Protein AF-A0A6H5J7E9-F1 (afdb_monomer)

Secondary structure (DSSP, 8-state):
-PPPP-------SS-B----SS---SSSPPBPS----HHHH-B--HHHHTT--PBPHHHHTT--S-GGG-SSBBSPPPHHHHTT--TTB-TTSPBPBSS--TT--SS-BTTS---EEEEE----S-HHHHHHHHHHHHGGGSEEEEEEEETTEEEEEEEES----

Nearest PDB structures (foldseek):
  3tp2-assembly1_A  TM=8.606E-01  e=5.304E-11  Saccharomyces cerevisiae
  5lj5-assembly1_M  TM=7.901E-01  e=2.515E-10  Saccharomyces cerevisiae
  5lj3-assembly1_M  TM=7.901E-01  e=2.683E-10  Saccharomyces cerevisiae
  3u1l-assembly1_A  TM=8.110E-01  e=1.649E-09  Saccharomyces cerevisiae S288C
  3tp2-assembly2_B  TM=8.133E-01  e=7.326E-09  Saccharomyces cerevisiae

pLDDT: mean 71.76, std 16.08, range [32.59, 92.19]

Solvent-accessible surface area (backbone atoms only — not comparable to full-atom values): 9963 Å² total; per-residue (Å²): 132,82,81,76,75,80,75,82,60,58,68,40,85,78,51,59,59,86,71,91,72,86,90,72,76,96,70,85,76,61,64,20,78,36,52,50,48,61,90,75,69,37,50,77,18,50,5,52,77,69,66,52,83,30,37,33,67,41,41,72,39,42,63,51,88,53,60,49,76,24,67,34,34,36,65,70,50,46,71,71,53,62,72,70,57,54,66,58,40,29,50,63,67,41,72,30,39,87,61,78,55,93,83,64,66,65,49,41,31,44,88,51,94,64,54,66,40,80,46,65,76,63,78,74,86,44,72,68,62,40,53,48,55,49,45,70,68,45,47,80,56,28,47,71,76,45,77,48,81,53,97,76,30,37,40,34,33,47,77,34,36,67,63,70,63

Foldseek 3Di:
DPDDPQDDADQQQFDQPPDDDDDDDPPDGDTQRHAADQVPQFDAACLVVVVHLAAAPCNRSSRDPCRRPDNHHNHWFFPVSVVVDQLQAFSHRHGADCDADPVNDDRYHSVDQDQKDKGADQPPPDPVVSVVSVCVRCVSNAAWPDWDDDPRIIMTGGPTGTSHD

Radius of gyration: 16.15 Å; Cα contacts (8 Å, |Δi|>4): 263; chains: 1; bounding box: 34×31×46 Å

Mean predicted aligned error: 10.17 Å

Structure (mmCIF, N/CA/C/O backbone):
data_AF-A0A6H5J7E9-F1
#
_entry.id   AF-A0A6H5J7E9-F1
#
loop_
_atom_site.group_PDB
_atom_site.id
_atom_site.type_symbol
_atom_site.label_atom_id
_atom_site.label_alt_id
_atom_site.label_comp_id
_atom_site.label_asym_id
_atom_site.label_entity_id
_atom_site.label_seq_id
_atom_site.pdbx_PDB_ins_code
_atom_site.Cartn_x
_atom_site.Cartn_y
_atom_site.Cartn_z
_atom_site.occupancy
_atom_site.B_iso_or_equiv
_atom_site.auth_seq_id
_atom_site.auth_comp_id
_atom_site.auth_asym_id
_atom_site.auth_atom_id
_atom_site.pdbx_PDB_model_num
ATOM 1 N N . MET A 1 1 ? -5.907 -10.130 -25.885 1.00 36.72 1 MET A N 1
ATOM 2 C CA . MET A 1 1 ? -6.642 -10.401 -24.632 1.00 36.72 1 MET A CA 1
ATOM 3 C C . MET A 1 1 ? -7.527 -9.194 -24.346 1.00 36.72 1 MET A C 1
ATOM 5 O O . MET A 1 1 ? -6.963 -8.128 -24.116 1.00 36.72 1 MET A O 1
ATOM 9 N N . PRO A 1 2 ? -8.863 -9.283 -24.470 1.00 32.59 2 PRO A N 1
ATOM 10 C CA . PRO A 1 2 ? -9.734 -8.163 -24.117 1.00 32.59 2 PRO A CA 1
ATOM 11 C C . PRO A 1 2 ? -9.585 -7.850 -22.622 1.00 32.59 2 PRO A C 1
ATOM 13 O O . PRO A 1 2 ? -9.430 -8.764 -21.809 1.00 32.59 2 PRO A O 1
ATOM 16 N N . ALA A 1 3 ? -9.587 -6.562 -22.274 1.00 34.38 3 ALA A N 1
ATOM 17 C CA . ALA A 1 3 ? -9.580 -6.107 -20.889 1.00 34.38 3 ALA A CA 1
ATOM 18 C C . ALA A 1 3 ? -10.745 -6.772 -20.144 1.00 34.38 3 ALA A C 1
ATOM 20 O O . ALA A 1 3 ? -11.896 -6.669 -20.574 1.00 34.38 3 ALA A O 1
ATOM 21 N N . ARG A 1 4 ? -10.443 -7.495 -19.059 1.00 42.00 4 ARG A N 1
ATOM 22 C CA . ARG A 1 4 ? -11.483 -8.057 -18.197 1.00 42.00 4 ARG A CA 1
ATOM 23 C C . ARG A 1 4 ? -12.358 -6.906 -17.677 1.00 42.00 4 ARG A C 1
ATOM 25 O O . ARG A 1 4 ? -11.809 -5.867 -17.304 1.00 42.00 4 ARG A O 1
ATOM 32 N N . PRO A 1 5 ? -13.694 -7.060 -17.680 1.00 36.47 5 PRO A N 1
ATOM 33 C CA . PRO A 1 5 ? -14.592 -6.042 -17.153 1.00 36.47 5 PRO A CA 1
ATOM 34 C C . PRO A 1 5 ? -14.242 -5.763 -15.691 1.00 36.47 5 PRO A C 1
ATOM 36 O O . PRO A 1 5 ? -13.892 -6.684 -14.953 1.00 36.47 5 PRO A O 1
ATOM 39 N N . MET A 1 6 ? -14.304 -4.483 -15.310 1.00 38.16 6 MET A N 1
ATOM 40 C CA . MET A 1 6 ? -13.980 -3.989 -13.971 1.00 38.16 6 MET A CA 1
ATOM 41 C C . MET A 1 6 ? -14.667 -4.867 -12.920 1.00 38.16 6 MET A C 1
ATOM 43 O O . MET A 1 6 ? -15.897 -4.889 -12.848 1.00 38.16 6 MET A O 1
ATOM 47 N N . VAL A 1 7 ? -13.880 -5.617 -12.143 1.00 42.62 7 VAL A N 1
ATOM 48 C CA . VAL A 1 7 ? -14.403 -6.413 -11.030 1.00 42.62 7 VAL A CA 1
ATOM 49 C C . VAL A 1 7 ? -15.147 -5.468 -10.096 1.00 42.62 7 VAL A C 1
ATOM 51 O O . VAL A 1 7 ? -14.683 -4.370 -9.777 1.00 42.62 7 VAL A O 1
ATOM 54 N N . GLN A 1 8 ? -16.374 -5.867 -9.771 1.00 39.31 8 GLN A N 1
ATOM 55 C CA . GLN A 1 8 ? -17.351 -5.049 -9.076 1.00 39.31 8 GLN A CA 1
ATOM 56 C C . GLN A 1 8 ? -16.773 -4.522 -7.763 1.00 39.31 8 GLN A C 1
ATOM 58 O O . GLN A 1 8 ? -16.338 -5.257 -6.880 1.00 39.31 8 GLN A O 1
ATOM 63 N N . GLN A 1 9 ? -16.774 -3.199 -7.695 1.00 46.03 9 GLN A N 1
ATOM 64 C CA . GLN A 1 9 ? -16.214 -2.366 -6.651 1.00 46.03 9 GLN A CA 1
ATOM 65 C C . GLN A 1 9 ? -16.906 -2.659 -5.319 1.00 46.03 9 GLN A C 1
ATOM 67 O O . GLN A 1 9 ? -18.080 -2.332 -5.142 1.00 46.03 9 GLN A O 1
ATOM 72 N N . THR A 1 10 ? -16.186 -3.229 -4.352 1.00 39.66 10 THR A N 1
ATOM 73 C CA . THR A 1 10 ? -16.663 -3.218 -2.967 1.00 39.66 10 THR A CA 1
ATOM 74 C C . THR A 1 10 ? -16.208 -1.910 -2.307 1.00 39.66 10 THR A C 1
ATOM 76 O O . THR A 1 10 ? -15.007 -1.625 -2.250 1.00 39.66 10 THR A O 1
ATOM 79 N N . PRO A 1 11 ? -17.130 -1.052 -1.828 1.00 41.38 11 PRO A N 1
ATOM 80 C CA . PRO A 1 11 ? -16.751 0.184 -1.159 1.00 41.38 11 PRO A CA 1
ATOM 81 C C . PRO A 1 11 ? -16.105 -0.156 0.184 1.00 41.38 11 PRO A C 1
ATOM 83 O O . PRO A 1 11 ? -16.775 -0.523 1.152 1.00 41.38 11 PRO A O 1
ATOM 86 N N . SER A 1 12 ? -14.785 -0.018 0.267 1.00 44.50 12 SER A N 1
ATOM 87 C CA . SER A 1 12 ? -14.061 -0.247 1.510 1.00 44.50 12 SER A CA 1
ATOM 88 C C . SER A 1 12 ? -14.386 0.849 2.522 1.00 44.50 12 SER A C 1
ATOM 90 O O . SER A 1 12 ? -14.123 2.029 2.292 1.00 44.50 12 SER A O 1
ATOM 92 N N . THR A 1 13 ? -14.934 0.458 3.668 1.00 46.25 13 THR A N 1
ATOM 93 C CA . THR A 1 13 ? -15.267 1.359 4.782 1.00 46.25 13 THR A CA 1
ATOM 94 C C . THR A 1 13 ? -14.046 1.914 5.508 1.00 46.25 13 THR A C 1
ATOM 96 O O . THR A 1 13 ? -14.185 2.921 6.193 1.00 46.25 13 THR A O 1
ATOM 99 N N . LEU A 1 14 ? -12.873 1.286 5.364 1.00 46.34 14 LEU A N 1
ATOM 100 C CA . LEU A 1 14 ? -11.651 1.669 6.082 1.00 46.34 14 LEU A CA 1
ATOM 101 C C . LEU A 1 14 ? -10.593 2.368 5.222 1.00 46.34 14 LEU A C 1
ATOM 103 O O . LEU A 1 14 ? -9.717 3.029 5.772 1.00 46.34 14 LEU A O 1
ATOM 107 N N . ILE A 1 15 ? -10.667 2.263 3.892 1.00 53.88 15 ILE A N 1
ATOM 108 C CA . ILE A 1 15 ? -9.721 2.946 3.004 1.00 53.88 15 ILE A CA 1
ATOM 109 C C . ILE A 1 15 ? -10.378 4.236 2.521 1.00 53.88 15 ILE A C 1
ATOM 111 O O . ILE A 1 15 ? -11.092 4.288 1.517 1.00 53.88 15 ILE A O 1
ATOM 115 N N . CYS A 1 16 ? -10.151 5.305 3.279 1.00 40.84 16 CYS A N 1
ATOM 116 C CA . CYS A 1 16 ? -10.447 6.654 2.821 1.00 40.84 16 CYS A CA 1
ATOM 117 C C . CYS A 1 16 ? -9.484 6.996 1.682 1.00 40.84 16 CYS A C 1
ATOM 119 O O . CYS A 1 16 ? -8.277 6.831 1.818 1.00 40.84 16 CYS A O 1
ATOM 121 N N . ARG A 1 17 ? -10.030 7.484 0.565 1.00 47.12 17 ARG A N 1
ATOM 122 C CA . ARG A 1 17 ? -9.333 7.924 -0.655 1.00 47.12 17 ARG A CA 1
ATOM 123 C C . ARG A 1 17 ? -7.887 8.404 -0.388 1.00 47.12 17 ARG A C 1
ATOM 125 O O . ARG A 1 17 ? -7.699 9.550 0.016 1.00 47.12 17 ARG A O 1
ATOM 132 N N . PHE A 1 18 ? -6.881 7.563 -0.670 1.00 43.16 18 PHE A N 1
ATOM 133 C CA . PHE A 1 18 ? -5.463 7.961 -0.712 1.00 43.16 18 PHE A CA 1
ATOM 134 C C . PHE A 1 18 ? -5.320 9.037 -1.793 1.00 43.16 18 PHE A C 1
ATOM 136 O O . PHE A 1 18 ? -5.378 8.728 -2.980 1.00 43.16 18 PHE A O 1
ATOM 143 N N . ARG A 1 19 ? -5.309 10.330 -1.458 1.00 40.91 19 ARG A N 1
ATOM 144 C CA . ARG A 1 19 ? -5.270 11.389 -2.480 1.00 40.91 19 ARG A CA 1
ATOM 145 C C . ARG A 1 19 ? -3.813 11.735 -2.769 1.00 40.91 19 ARG A C 1
ATOM 147 O O . ARG A 1 19 ? -3.075 12.066 -1.859 1.00 40.91 19 ARG A O 1
ATOM 154 N N . TYR A 1 20 ? -3.447 11.688 -4.046 1.00 38.78 20 TYR A N 1
ATOM 155 C CA . TYR A 1 20 ? -2.241 12.312 -4.574 1.00 38.78 20 TYR A CA 1
ATOM 156 C C . TYR A 1 20 ? -2.643 13.755 -4.904 1.00 38.78 20 TYR A C 1
ATOM 158 O O . TYR A 1 20 ? -3.493 13.959 -5.774 1.00 38.78 20 TYR A O 1
ATOM 166 N N . GLY A 1 21 ? -2.178 14.736 -4.131 1.00 37.59 21 GLY A N 1
ATOM 167 C CA . GLY A 1 21 ? -2.519 16.150 -4.328 1.00 37.59 21 GLY A CA 1
ATOM 168 C C . GLY A 1 21 ? -2.693 16.941 -3.025 1.00 37.59 21 GLY A C 1
ATOM 169 O O . GLY A 1 21 ? -2.760 16.348 -1.949 1.00 37.59 21 GLY A O 1
ATOM 170 N N . PRO A 1 22 ? -2.774 18.283 -3.108 1.00 32.94 22 PRO A N 1
ATOM 171 C CA . PRO A 1 22 ? -2.627 19.161 -1.956 1.00 32.94 22 PRO A CA 1
ATOM 172 C C . PRO A 1 22 ? -3.739 19.019 -0.907 1.00 32.94 22 PRO A C 1
ATOM 174 O O . PRO A 1 22 ? -4.906 18.723 -1.193 1.00 32.94 22 PRO A O 1
ATOM 177 N N . ARG A 1 23 ? -3.292 19.267 0.326 1.00 46.81 23 ARG A N 1
ATOM 178 C CA . ARG A 1 23 ? -3.924 19.099 1.639 1.00 46.81 23 ARG A CA 1
ATOM 179 C C . ARG A 1 23 ? -5.387 19.568 1.697 1.00 46.81 23 ARG A C 1
ATOM 181 O O . ARG A 1 23 ? -5.688 20.735 1.455 1.00 46.81 23 ARG A O 1
ATOM 188 N N . LYS A 1 24 ? -6.297 18.697 2.155 1.00 41.50 24 LYS A N 1
ATOM 189 C CA . LYS A 1 24 ? -7.544 19.113 2.829 1.00 41.50 24 LYS A CA 1
ATOM 190 C C . LYS A 1 24 ? -7.769 18.274 4.086 1.00 41.50 24 LY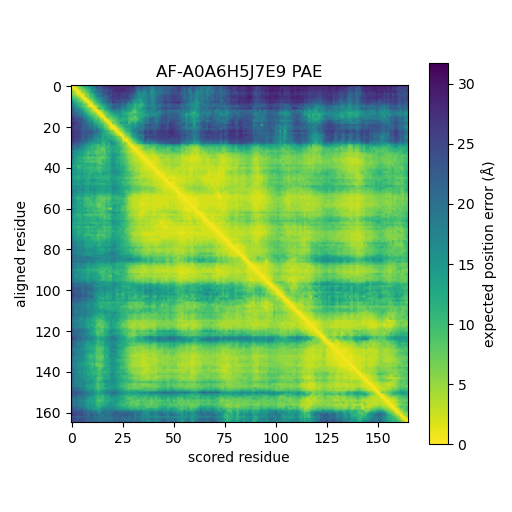S A C 1
ATOM 192 O O . LYS A 1 24 ? -7.594 17.056 4.068 1.00 41.50 24 LYS A O 1
ATOM 197 N N . ARG A 1 25 ? -8.152 18.970 5.164 1.00 46.25 25 ARG A N 1
ATOM 198 C CA . ARG A 1 25 ? -8.405 18.440 6.511 1.00 46.25 25 ARG A CA 1
ATOM 199 C C . ARG A 1 25 ? -9.285 17.189 6.471 1.00 46.25 25 ARG A C 1
ATOM 201 O O . ARG A 1 25 ? -10.214 17.082 5.677 1.00 46.25 25 ARG A O 1
ATOM 208 N N . TRP A 1 26 ? -9.003 16.270 7.383 1.00 50.38 26 TRP A N 1
ATOM 209 C CA . TRP A 1 26 ? -9.559 14.920 7.497 1.00 50.38 26 TRP A CA 1
ATOM 210 C C . TRP A 1 26 ? -11.031 14.870 7.988 1.00 50.38 26 TRP A C 1
ATOM 212 O O . TRP A 1 26 ? -11.432 13.972 8.719 1.00 50.38 26 TRP A O 1
ATOM 222 N N . ARG A 1 27 ? -11.858 15.858 7.625 1.00 44.09 27 ARG A N 1
ATOM 223 C CA . ARG A 1 27 ? -13.299 15.907 7.928 1.00 44.09 27 ARG A CA 1
ATOM 224 C C . ARG A 1 27 ? -14.075 15.707 6.622 1.00 44.09 27 ARG A C 1
ATOM 226 O O . ARG A 1 27 ? -13.888 16.482 5.692 1.00 44.09 27 ARG A O 1
ATOM 233 N N . GLY A 1 28 ? -14.925 14.678 6.561 1.00 50.78 28 GLY A N 1
ATOM 234 C CA . GLY A 1 28 ? -15.853 14.454 5.440 1.00 50.78 28 GLY A CA 1
ATOM 235 C C . GLY A 1 28 ? -15.243 13.835 4.176 1.00 50.78 28 GLY A C 1
ATOM 236 O O . GLY A 1 28 ? -15.617 14.226 3.077 1.00 50.78 28 GLY A O 1
ATOM 237 N N . LYS A 1 29 ? -14.285 12.902 4.294 1.00 62.84 29 LYS A N 1
ATOM 238 C CA . LYS A 1 29 ? -13.780 12.171 3.117 1.00 62.84 29 LYS A CA 1
ATOM 239 C C . LYS A 1 29 ? -14.791 11.101 2.692 1.00 62.84 29 LYS A C 1
ATOM 241 O O . LYS A 1 29 ? -15.107 10.214 3.481 1.00 62.84 29 LYS A O 1
ATOM 246 N N . ASP A 1 30 ? -15.233 11.163 1.439 1.00 61.12 30 ASP A N 1
ATOM 247 C CA . ASP A 1 30 ? -15.998 10.084 0.815 1.00 61.12 30 ASP A CA 1
ATOM 248 C C . ASP A 1 30 ? -15.187 8.784 0.793 1.00 61.12 30 ASP A C 1
ATOM 250 O O . ASP A 1 30 ? -13.953 8.792 0.649 1.00 61.12 30 ASP A O 1
ATOM 254 N N . LYS A 1 31 ? -15.894 7.656 0.912 1.00 65.19 31 LYS A N 1
ATOM 255 C CA . LYS A 1 31 ? -15.301 6.322 0.768 1.00 65.19 31 LYS A CA 1
ATOM 256 C C . LYS A 1 31 ? -14.600 6.215 -0.587 1.00 65.19 31 LYS A C 1
ATOM 258 O O . LYS A 1 31 ? -15.030 6.822 -1.571 1.00 65.19 31 LYS A O 1
ATOM 263 N N . ALA A 1 32 ? -13.503 5.460 -0.641 1.00 68.00 32 ALA A N 1
ATOM 264 C CA . ALA A 1 32 ? -12.878 5.174 -1.924 1.00 68.00 32 ALA A CA 1
ATOM 265 C C . ALA A 1 32 ? -13.896 4.467 -2.847 1.00 68.00 32 ALA A C 1
ATOM 267 O O . ALA A 1 32 ? -14.608 3.575 -2.380 1.00 68.00 32 ALA A O 1
ATOM 268 N N . PRO A 1 33 ? -13.986 4.865 -4.131 1.00 71.81 33 PRO A N 1
ATOM 269 C CA . PRO A 1 33 ? -14.923 4.258 -5.075 1.00 71.81 33 PRO A CA 1
ATOM 270 C C . PRO A 1 33 ? -14.525 2.826 -5.451 1.00 71.81 33 PRO A C 1
ATOM 272 O O . PRO A 1 33 ? -15.363 2.055 -5.892 1.00 71.81 33 PRO A O 1
ATOM 275 N N . SER A 1 34 ? -13.252 2.474 -5.285 1.00 74.94 34 SER A N 1
ATOM 276 C CA . SER A 1 34 ? -12.680 1.181 -5.638 1.00 74.94 34 SER A CA 1
ATOM 277 C C . SER A 1 34 ? -11.643 0.767 -4.599 1.00 74.94 34 SER A C 1
ATOM 279 O O . SER A 1 34 ? -11.073 1.612 -3.897 1.00 74.94 34 SER A O 1
ATOM 281 N N . ARG A 1 35 ? -11.391 -0.538 -4.528 1.00 78.94 35 ARG A N 1
ATOM 282 C CA . ARG A 1 35 ? -10.369 -1.161 -3.692 1.00 78.94 35 ARG A CA 1
ATOM 283 C C . ARG A 1 35 ? -9.632 -2.205 -4.527 1.00 78.94 35 ARG A C 1
ATOM 285 O O . ARG A 1 35 ? -10.261 -2.877 -5.332 1.00 78.94 35 ARG A O 1
ATOM 292 N N . CYS A 1 36 ? -8.322 -2.301 -4.318 1.00 82.25 36 CYS A N 1
ATOM 293 C CA . CYS A 1 36 ? -7.487 -3.356 -4.881 1.00 82.25 36 CYS A CA 1
ATOM 294 C C . CYS A 1 36 ? -7.767 -4.683 -4.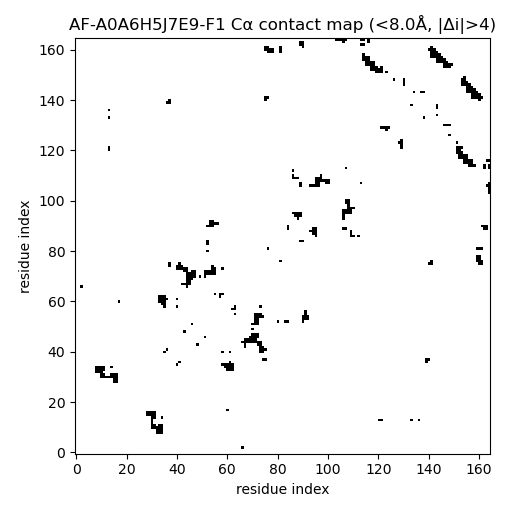174 1.00 82.25 36 CYS A C 1
ATOM 296 O O . CYS A 1 36 ? -7.751 -4.729 -2.937 1.00 82.25 36 CYS A O 1
ATOM 298 N N . ASP A 1 37 ? -7.961 -5.738 -4.955 1.00 82.12 37 ASP A N 1
ATOM 299 C CA . ASP A 1 37 ? -7.937 -7.115 -4.477 1.00 82.12 37 ASP A CA 1
ATOM 300 C C . ASP A 1 37 ? -6.650 -7.800 -4.974 1.00 82.12 37 ASP A C 1
ATOM 302 O O . ASP A 1 37 ? -6.532 -8.066 -6.170 1.00 82.12 37 ASP A O 1
ATOM 306 N N . PRO A 1 38 ? -5.659 -8.052 -4.097 1.00 80.31 38 PRO A N 1
ATOM 307 C CA . PRO A 1 38 ? -4.396 -8.680 -4.474 1.00 80.31 38 PRO A CA 1
ATOM 308 C C . PRO A 1 38 ? -4.546 -10.005 -5.215 1.00 80.31 38 PRO A C 1
ATOM 310 O O . PRO A 1 38 ? -3.774 -10.261 -6.129 1.00 80.31 38 PRO A O 1
ATOM 313 N N . ASP A 1 39 ? -5.533 -10.828 -4.865 1.00 81.38 39 ASP A N 1
ATOM 314 C CA . ASP A 1 39 ? -5.670 -12.164 -5.453 1.00 81.38 39 ASP A CA 1
ATOM 315 C C . ASP A 1 39 ? -6.204 -12.107 -6.893 1.00 81.38 39 ASP A C 1
ATOM 317 O O . ASP A 1 39 ? -5.982 -13.018 -7.692 1.00 81.38 39 ASP A O 1
ATOM 321 N N . VAL A 1 40 ? -6.912 -11.027 -7.236 1.00 82.94 40 VAL A N 1
ATOM 322 C CA . VAL A 1 40 ? -7.614 -10.879 -8.519 1.00 82.94 40 VAL A CA 1
ATOM 323 C C . VAL A 1 40 ? -6.931 -9.874 -9.441 1.00 82.94 40 VAL A C 1
ATOM 325 O O . VAL A 1 40 ? -6.857 -10.097 -10.651 1.00 82.94 40 VAL A O 1
ATOM 328 N N . ASP A 1 41 ? -6.458 -8.760 -8.885 1.00 83.31 41 ASP A N 1
ATOM 329 C CA . ASP A 1 41 ? -5.892 -7.647 -9.643 1.00 83.31 41 ASP A CA 1
ATOM 330 C C . ASP A 1 41 ? -4.380 -7.797 -9.860 1.00 83.31 41 ASP A C 1
ATOM 332 O O . ASP A 1 41 ? -3.828 -7.135 -10.750 1.00 83.31 41 ASP A O 1
ATOM 336 N N . ALA A 1 42 ? -3.689 -8.603 -9.041 1.00 86.56 42 ALA A N 1
ATOM 337 C CA . ALA A 1 42 ? -2.251 -8.787 -9.183 1.00 86.56 42 ALA A CA 1
ATOM 338 C C . ALA A 1 42 ? -1.911 -9.626 -10.418 1.00 86.56 42 ALA A C 1
ATOM 340 O O . ALA A 1 42 ? -2.613 -10.564 -10.796 1.00 86.56 42 ALA A O 1
ATOM 341 N N . GLY A 1 43 ? -0.792 -9.295 -11.051 1.00 87.56 43 GLY A N 1
ATOM 342 C CA . GLY A 1 43 ? -0.307 -10.032 -12.203 1.00 87.56 43 GLY A CA 1
ATOM 343 C C . GLY A 1 43 ? 0.928 -9.416 -12.837 1.00 87.56 43 GLY A C 1
ATOM 344 O O . GLY A 1 43 ? 1.399 -8.341 -12.459 1.00 87.56 43 GLY A O 1
ATOM 345 N N . ALA A 1 44 ? 1.440 -10.115 -13.848 1.00 86.94 44 ALA A N 1
ATOM 346 C CA . ALA A 1 44 ? 2.537 -9.616 -14.658 1.00 86.94 44 ALA A CA 1
ATOM 347 C C . ALA A 1 44 ? 2.130 -8.322 -15.379 1.00 86.94 44 ALA A C 1
ATOM 349 O O . ALA A 1 44 ? 0.994 -8.151 -15.830 1.00 86.94 44 ALA A O 1
ATOM 350 N N . THR A 1 45 ? 3.083 -7.408 -15.501 1.00 92.19 45 THR A N 1
ATOM 351 C CA . THR A 1 45 ? 2.947 -6.177 -16.277 1.00 92.19 45 THR A CA 1
ATOM 352 C C . THR A 1 45 ? 4.193 -5.973 -17.123 1.00 92.19 45 THR A C 1
ATOM 354 O O . THR A 1 45 ? 5.234 -6.574 -16.858 1.00 92.19 45 THR A O 1
ATOM 357 N N . ARG A 1 46 ? 4.136 -5.054 -18.090 1.00 91.44 46 ARG A N 1
ATOM 358 C CA . ARG A 1 46 ? 5.336 -4.597 -18.810 1.00 91.44 46 ARG A CA 1
ATOM 359 C C . ARG A 1 46 ? 6.428 -4.091 -17.868 1.00 91.44 46 ARG A C 1
ATOM 361 O O . ARG A 1 46 ? 7.601 -4.213 -18.188 1.00 91.44 46 ARG A O 1
ATOM 368 N N . GLY A 1 47 ? 6.048 -3.516 -16.725 1.00 88.62 47 GLY A N 1
ATOM 369 C CA . GLY A 1 47 ? 6.991 -3.121 -15.679 1.00 88.62 47 GLY A CA 1
ATOM 370 C C . GLY A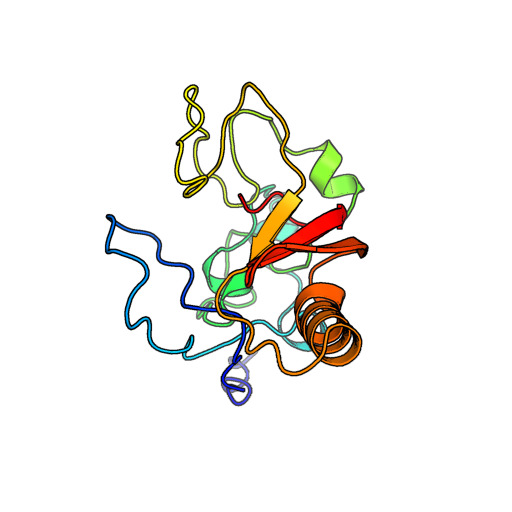 1 47 ? 7.731 -4.311 -15.078 1.00 88.62 47 GLY A C 1
ATOM 371 O O . GLY A 1 47 ? 8.941 -4.250 -14.910 1.00 88.62 47 GLY A O 1
ATOM 372 N N . SER A 1 48 ? 7.022 -5.409 -14.815 1.00 87.56 48 SER A N 1
ATOM 373 C CA . SER A 1 48 ? 7.628 -6.640 -14.297 1.00 87.56 48 SER A CA 1
ATOM 374 C C . SER A 1 48 ? 8.610 -7.257 -15.298 1.00 87.56 48 SER A C 1
ATOM 376 O O . SER A 1 48 ? 9.713 -7.624 -14.910 1.00 87.56 48 SER A O 1
ATOM 378 N N . GLU A 1 49 ? 8.266 -7.281 -16.588 1.00 88.94 49 GLU A N 1
ATOM 379 C CA . GLU A 1 49 ? 9.160 -7.779 -17.648 1.00 88.94 49 GLU A CA 1
ATOM 380 C C . GLU A 1 49 ? 10.388 -6.886 -17.863 1.00 88.94 49 GLU A C 1
ATOM 382 O O . GLU A 1 49 ? 11.476 -7.378 -18.147 1.00 88.94 49 GLU A O 1
ATOM 387 N N . ALA A 1 50 ? 10.227 -5.571 -17.703 1.00 89.19 50 ALA A N 1
ATOM 388 C CA . ALA A 1 50 ? 11.314 -4.603 -17.816 1.00 89.19 50 ALA A CA 1
ATOM 389 C C . ALA A 1 50 ? 12.191 -4.505 -16.552 1.00 89.19 50 ALA A C 1
ATOM 391 O O . ALA A 1 50 ? 13.170 -3.763 -16.558 1.00 89.19 50 ALA A O 1
ATOM 392 N N . GLY A 1 51 ? 11.845 -5.207 -15.466 1.00 86.44 51 GLY A N 1
ATOM 393 C CA . GLY A 1 51 ? 12.574 -5.132 -14.198 1.00 86.44 51 GLY A CA 1
ATOM 394 C C . GLY A 1 51 ? 12.380 -3.814 -13.440 1.00 86.44 51 GLY A C 1
ATOM 395 O O . GLY A 1 51 ? 13.295 -3.364 -12.753 1.00 86.44 51 GLY A O 1
ATOM 396 N N . ALA A 1 52 ? 11.210 -3.179 -13.565 1.00 86.69 52 ALA A N 1
ATOM 397 C CA . ALA A 1 52 ? 10.858 -1.998 -12.781 1.00 86.69 52 ALA A CA 1
ATOM 398 C C . ALA A 1 52 ? 10.868 -2.309 -11.273 1.00 86.69 52 ALA A C 1
ATOM 400 O O . ALA A 1 52 ? 10.561 -3.425 -10.867 1.00 86.69 52 ALA A O 1
ATOM 401 N N . LEU A 1 53 ? 11.177 -1.304 -10.451 1.00 84.69 53 LEU A N 1
ATOM 402 C CA . LEU A 1 53 ? 11.165 -1.401 -8.982 1.00 84.69 53 LEU A CA 1
ATOM 403 C C . LEU A 1 53 ? 9.948 -0.710 -8.350 1.00 84.69 53 LEU A C 1
ATOM 405 O O . LEU A 1 53 ? 9.679 -0.863 -7.166 1.00 84.69 53 LEU A O 1
ATOM 409 N N . GLU A 1 54 ? 9.208 0.069 -9.139 1.00 87.62 54 GLU A N 1
ATOM 410 C CA . GLU A 1 54 ? 8.124 0.910 -8.642 1.00 87.62 54 GLU A CA 1
ATOM 411 C C . GLU A 1 54 ? 6.759 0.235 -8.785 1.00 87.62 54 GLU A C 1
ATOM 413 O O . GLU A 1 54 ? 6.363 -0.221 -9.865 1.00 87.62 54 GLU A O 1
ATOM 418 N N . PHE A 1 55 ? 5.972 0.294 -7.719 1.00 88.25 55 PHE A N 1
ATOM 419 C CA . PHE A 1 55 ? 4.593 -0.164 -7.684 1.00 88.25 55 PHE A CA 1
ATOM 420 C C . PHE A 1 55 ? 3.635 0.878 -8.260 1.00 88.25 55 PHE A C 1
ATOM 422 O O . PHE A 1 55 ? 3.845 2.094 -8.215 1.00 88.25 55 PHE A O 1
ATOM 429 N N . CYS A 1 56 ? 2.533 0.405 -8.838 1.00 86.88 56 CYS A N 1
ATOM 430 C CA . CYS A 1 56 ? 1.524 1.288 -9.399 1.00 86.88 56 CYS A CA 1
ATOM 431 C C . CYS A 1 56 ? 0.573 1.815 -8.312 1.00 86.88 56 CYS A C 1
ATOM 433 O O . CYS A 1 56 ? -0.220 1.070 -7.739 1.00 86.88 56 CYS A O 1
ATOM 435 N N . VAL A 1 57 ? 0.552 3.136 -8.100 1.00 85.12 57 VAL A N 1
ATOM 436 C CA . VAL A 1 57 ? -0.410 3.791 -7.186 1.00 85.12 57 VAL A CA 1
ATOM 437 C C . VAL A 1 57 ? -1.858 3.513 -7.598 1.00 85.12 57 VAL A C 1
ATOM 439 O O . VAL A 1 57 ? -2.736 3.349 -6.755 1.00 85.12 57 VAL A O 1
ATOM 442 N N . PHE A 1 58 ? -2.139 3.461 -8.902 1.00 84.75 58 PHE A N 1
ATOM 443 C CA . PHE A 1 58 ? -3.489 3.179 -9.393 1.00 84.75 58 PHE A CA 1
ATOM 444 C C . PHE A 1 58 ? -3.893 1.723 -9.161 1.00 84.75 58 PHE A C 1
ATOM 446 O O . PHE A 1 58 ? -5.071 1.467 -8.926 1.00 84.75 58 PHE A O 1
ATOM 453 N N . PHE A 1 59 ? -2.933 0.794 -9.182 1.00 86.06 59 PHE A N 1
ATOM 454 C CA . PHE A 1 59 ? -3.160 -0.600 -8.806 1.00 86.06 59 PHE A CA 1
ATOM 455 C C . PHE A 1 59 ? -3.506 -0.701 -7.324 1.00 86.06 59 PHE A C 1
ATOM 457 O O . PHE A 1 59 ? -4.571 -1.211 -7.013 1.00 86.06 59 PHE A O 1
ATOM 464 N N . ALA A 1 60 ? -2.727 -0.078 -6.430 1.00 84.31 60 ALA A N 1
ATOM 465 C CA . ALA A 1 60 ? -3.024 -0.054 -4.991 1.00 84.31 60 ALA A CA 1
ATOM 466 C C . ALA A 1 60 ? -4.418 0.532 -4.658 1.00 84.31 60 ALA A C 1
ATOM 468 O O . ALA A 1 60 ? -4.993 0.264 -3.604 1.00 84.31 60 ALA A O 1
ATOM 469 N N . ARG A 1 61 ? -4.999 1.319 -5.574 1.00 77.94 61 ARG A N 1
ATOM 470 C CA . ARG A 1 61 ? -6.354 1.888 -5.472 1.00 77.94 61 ARG A CA 1
ATOM 471 C C . ARG A 1 61 ? -7.443 1.054 -6.158 1.00 77.94 61 ARG A C 1
ATOM 473 O O . ARG A 1 61 ? -8.606 1.454 -6.108 1.00 77.94 61 ARG A O 1
ATOM 480 N N . GLY A 1 62 ? -7.095 -0.035 -6.838 1.00 81.56 62 GLY A N 1
ATOM 481 C CA . GLY A 1 62 ? -8.019 -0.832 -7.651 1.00 81.56 62 GLY A CA 1
ATOM 482 C C . GLY A 1 62 ? -8.599 -0.057 -8.840 1.00 81.56 62 GLY A C 1
ATOM 483 O O . GLY A 1 62 ? -9.756 -0.241 -9.196 1.00 81.56 62 GLY A O 1
ATOM 484 N N . ALA A 1 63 ? -7.842 0.891 -9.401 1.00 83.81 63 ALA A N 1
ATOM 485 C CA . ALA A 1 63 ? -8.309 1.809 -10.446 1.00 83.81 63 ALA A CA 1
ATOM 486 C C . ALA A 1 63 ? -7.350 1.895 -11.650 1.00 83.81 63 ALA A C 1
ATOM 488 O O . ALA A 1 63 ? -7.415 2.841 -12.438 1.00 83.81 63 ALA A O 1
ATOM 489 N N . CYS A 1 64 ? -6.416 0.949 -11.791 1.00 85.31 64 CYS A N 1
ATOM 490 C CA . CYS A 1 64 ? -5.474 0.959 -12.905 1.00 85.31 64 CYS A CA 1
ATOM 491 C C . CYS A 1 64 ? -6.159 0.529 -14.208 1.00 85.31 64 CYS A C 1
ATOM 493 O O . CYS A 1 64 ? -6.472 -0.641 -14.395 1.00 85.31 64 CYS A O 1
ATOM 495 N N . ALA A 1 65 ? -6.314 1.457 -15.154 1.00 86.81 65 ALA A N 1
ATOM 496 C CA . ALA A 1 65 ? -6.897 1.163 -16.466 1.00 86.81 65 ALA A CA 1
ATOM 497 C C . ALA A 1 65 ? -5.952 0.392 -17.414 1.00 86.81 65 ALA A C 1
ATOM 499 O O . ALA A 1 65 ? -6.385 -0.111 -18.446 1.00 86.81 65 ALA A O 1
ATOM 500 N N . ARG A 1 66 ? -4.649 0.322 -17.101 1.00 86.31 66 ARG A N 1
ATOM 501 C CA . ARG A 1 66 ? -3.623 -0.209 -18.017 1.00 86.31 66 ARG A CA 1
ATOM 502 C C . ARG A 1 66 ? -3.448 -1.726 -17.936 1.00 86.31 66 ARG A C 1
ATOM 504 O O . ARG A 1 66 ? -2.975 -2.319 -18.908 1.00 86.31 66 ARG A O 1
ATOM 511 N N . GLY A 1 67 ? -3.793 -2.344 -16.804 1.00 86.25 67 GLY A N 1
ATOM 512 C CA . GLY A 1 67 ? -3.579 -3.777 -16.563 1.00 86.25 67 GLY A CA 1
ATOM 513 C C . GLY A 1 67 ? -2.150 -4.214 -16.914 1.00 86.25 67 GLY A C 1
ATOM 514 O O . GLY A 1 67 ? -1.187 -3.547 -16.537 1.00 86.25 67 GLY A O 1
ATOM 515 N N . TYR A 1 68 ? -2.024 -5.271 -17.720 1.00 88.56 68 TYR A N 1
ATOM 516 C CA . TYR A 1 68 ? -0.742 -5.809 -18.202 1.00 88.56 68 TYR A CA 1
ATOM 517 C C . TYR A 1 68 ? 0.141 -4.774 -18.933 1.00 88.56 68 TYR A C 1
ATOM 519 O O . TYR A 1 68 ? 1.363 -4.801 -18.830 1.00 88.56 68 TYR A O 1
ATOM 527 N N . SER A 1 69 ? -0.448 -3.790 -19.624 1.00 91.00 69 SER A N 1
ATOM 528 C CA . SER A 1 69 ? 0.314 -2.755 -20.350 1.00 91.00 69 SER A CA 1
ATOM 529 C C . SER A 1 69 ? 0.933 -1.668 -19.452 1.00 91.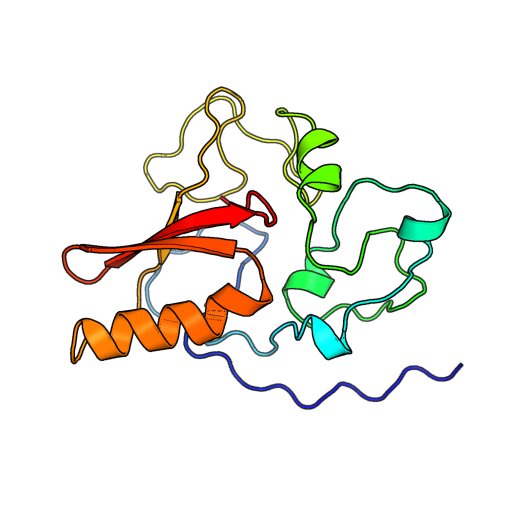00 69 SER A C 1
ATOM 531 O O . SER A 1 69 ? 1.504 -0.691 -19.955 1.00 91.00 69 SER A O 1
ATOM 533 N N . CYS A 1 70 ? 0.786 -1.785 -18.129 1.00 91.19 70 CYS A N 1
ATOM 534 C CA . CYS A 1 70 ? 1.362 -0.855 -17.166 1.00 91.19 70 CYS A CA 1
ATOM 535 C C . CYS A 1 70 ? 2.889 -1.006 -17.081 1.00 91.19 70 CYS A C 1
ATOM 537 O O . CYS A 1 70 ? 3.407 -2.116 -17.082 1.00 91.19 70 CYS A O 1
ATOM 539 N N . HIS A 1 71 ? 3.611 0.112 -16.970 1.00 91.38 71 HIS A N 1
ATOM 540 C CA . HIS A 1 71 ? 5.074 0.116 -16.789 1.00 91.38 71 HIS A CA 1
ATOM 541 C C . HIS A 1 71 ? 5.509 -0.036 -15.327 1.00 91.38 71 HIS A C 1
ATOM 543 O O . HIS A 1 71 ? 6.699 -0.087 -15.052 1.00 91.38 71 HIS A O 1
ATOM 549 N N . LYS A 1 72 ? 4.554 -0.079 -14.397 1.00 91.00 72 LYS A N 1
ATOM 550 C CA . LYS A 1 72 ? 4.785 -0.248 -12.961 1.00 91.00 72 LYS A CA 1
ATOM 551 C C . LYS A 1 72 ? 4.312 -1.634 -12.515 1.00 91.00 72 LYS A C 1
ATOM 553 O O . LYS A 1 72 ? 3.519 -2.275 -13.215 1.00 91.00 72 LYS A O 1
ATOM 558 N N . LEU A 1 73 ? 4.777 -2.082 -11.357 1.00 90.50 73 LEU A N 1
ATOM 559 C CA . LEU A 1 73 ? 4.463 -3.393 -10.789 1.00 90.50 73 LEU A CA 1
ATOM 560 C C . LEU A 1 73 ? 3.027 -3.446 -10.243 1.00 90.50 73 LEU A C 1
ATOM 562 O O . LEU A 1 73 ? 2.545 -2.478 -9.640 1.00 90.50 73 LEU A O 1
ATOM 566 N N . HIS A 1 74 ? 2.343 -4.569 -10.481 1.00 90.12 74 HIS A N 1
ATOM 567 C CA . HIS A 1 74 ? 0.985 -4.862 -10.003 1.00 90.12 74 HIS A CA 1
ATOM 568 C C . HIS A 1 74 ? 0.983 -6.146 -9.164 1.00 90.12 74 HIS A C 1
ATOM 570 O O . HIS A 1 74 ? 0.476 -7.179 -9.586 1.00 90.12 74 HIS A O 1
ATOM 576 N N . PHE A 1 75 ? 1.582 -6.098 -7.984 1.00 86.75 75 PHE A N 1
ATOM 577 C CA . PHE A 1 75 ? 1.477 -7.151 -6.976 1.00 86.75 75 PHE A CA 1
ATOM 578 C C . PHE A 1 75 ? 1.781 -6.556 -5.600 1.00 86.75 75 PHE A C 1
ATOM 580 O O . PHE A 1 75 ? 2.163 -5.387 -5.496 1.00 86.75 75 PHE A O 1
ATOM 587 N N . VAL A 1 76 ? 1.546 -7.331 -4.544 1.00 84.94 76 VAL A N 1
ATOM 588 C CA . VAL A 1 76 ? 1.858 -6.918 -3.172 1.00 84.94 76 VAL A CA 1
ATOM 589 C C . VAL A 1 76 ? 3.365 -7.065 -2.942 1.00 84.94 76 VAL A C 1
ATOM 591 O O . VAL A 1 76 ? 3.877 -8.154 -3.192 1.00 84.94 76 VAL A O 1
ATOM 594 N N . PRO A 1 77 ? 4.070 -6.014 -2.482 1.00 84.44 77 PRO A N 1
ATOM 595 C CA . PRO A 1 77 ? 5.514 -6.067 -2.268 1.00 84.44 77 PRO A CA 1
ATOM 596 C C . PRO A 1 77 ? 5.913 -7.222 -1.355 1.00 84.44 77 PRO A C 1
ATOM 598 O O . PRO A 1 77 ? 5.298 -7.437 -0.307 1.00 84.44 77 PRO A O 1
ATOM 601 N N . THR A 1 78 ? 6.942 -7.956 -1.767 1.00 82.19 78 THR A N 1
ATOM 602 C CA . THR A 1 78 ? 7.523 -9.039 -0.976 1.00 82.19 78 THR A CA 1
ATOM 603 C C . THR A 1 78 ? 8.734 -8.532 -0.181 1.00 82.19 78 THR A C 1
ATOM 605 O O . THR A 1 78 ? 9.277 -7.471 -0.499 1.00 82.19 78 THR A O 1
ATOM 608 N N . PRO A 1 79 ? 9.219 -9.277 0.831 1.00 77.69 79 PRO A N 1
ATOM 609 C CA . PRO A 1 79 ? 10.417 -8.890 1.585 1.00 77.69 79 PRO A CA 1
ATOM 610 C C . PRO A 1 79 ? 11.664 -8.717 0.703 1.00 77.69 79 PRO A C 1
ATOM 612 O O . PRO A 1 79 ? 12.571 -7.959 1.041 1.00 77.69 79 PRO A O 1
ATOM 615 N N . GLU A 1 80 ? 11.714 -9.423 -0.429 1.00 79.31 80 GLU A N 1
ATOM 616 C CA . GLU A 1 80 ? 12.798 -9.328 -1.408 1.00 79.31 80 GLU A CA 1
ATOM 617 C C . GLU A 1 80 ? 12.744 -8.004 -2.181 1.00 79.31 80 GLU A C 1
ATOM 619 O O . GLU A 1 80 ? 13.786 -7.409 -2.455 1.00 79.31 80 GLU A O 1
ATOM 624 N N . ASP A 1 81 ? 11.543 -7.506 -2.485 1.00 79.69 81 ASP A N 1
ATOM 625 C CA . ASP A 1 81 ? 11.346 -6.194 -3.110 1.00 79.69 81 ASP A CA 1
ATOM 626 C C . ASP A 1 81 ? 11.659 -5.059 -2.129 1.00 79.69 81 ASP A C 1
ATOM 628 O O . ASP A 1 81 ? 12.332 -4.096 -2.496 1.00 79.69 81 ASP A O 1
ATOM 632 N N . ASP A 1 82 ? 11.251 -5.203 -0.863 1.00 77.25 82 ASP A N 1
ATOM 633 C CA . ASP A 1 82 ? 11.536 -4.228 0.199 1.00 77.25 82 ASP A CA 1
ATOM 634 C C . ASP A 1 82 ? 13.046 -4.041 0.429 1.00 77.25 82 ASP A C 1
ATOM 636 O O . ASP A 1 82 ? 13.487 -2.941 0.771 1.00 77.25 82 ASP A O 1
ATOM 640 N N . ALA A 1 83 ? 13.845 -5.097 0.228 1.00 76.75 83 ALA A N 1
ATOM 641 C CA . ALA A 1 83 ? 15.305 -5.052 0.328 1.00 76.75 83 ALA A CA 1
ATOM 642 C C . ALA A 1 83 ? 15.980 -4.343 -0.860 1.00 76.75 83 ALA A C 1
ATOM 644 O O . ALA A 1 83 ? 1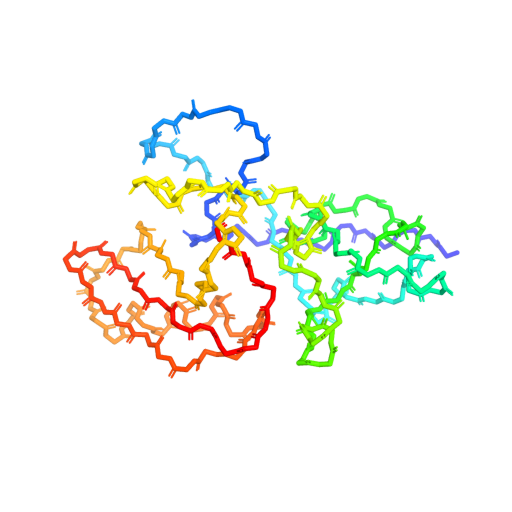7.140 -3.942 -0.760 1.00 76.75 83 ALA A O 1
ATOM 645 N N . ARG A 1 84 ? 15.274 -4.201 -1.988 1.00 75.69 84 ARG A N 1
ATOM 646 C CA . ARG A 1 84 ? 15.760 -3.523 -3.200 1.00 75.69 84 ARG A CA 1
ATOM 647 C C . ARG A 1 84 ? 15.359 -2.048 -3.252 1.00 75.69 84 ARG A C 1
ATOM 649 O O . ARG A 1 84 ? 15.857 -1.327 -4.115 1.00 75.69 84 ARG A O 1
ATOM 656 N N . GLU A 1 85 ? 14.454 -1.614 -2.376 1.00 73.12 85 GLU A N 1
ATOM 657 C CA . GLU A 1 85 ? 13.973 -0.235 -2.300 1.00 73.12 85 GLU A CA 1
ATOM 658 C C . GLU A 1 85 ? 15.048 0.698 -1.714 1.00 73.12 85 GLU A C 1
ATOM 660 O O . GLU A 1 85 ? 15.627 0.417 -0.664 1.00 73.12 85 GLU A O 1
ATOM 665 N N . ASP A 1 86 ? 15.283 1.835 -2.372 1.00 74.25 86 ASP A N 1
ATOM 666 C CA . ASP A 1 86 ? 16.144 2.904 -1.862 1.00 74.25 86 ASP A CA 1
ATOM 667 C C . ASP A 1 86 ? 15.399 3.773 -0.834 1.00 74.25 86 ASP A C 1
ATOM 669 O O . ASP A 1 86 ? 14.214 4.058 -0.974 1.00 74.25 86 ASP A O 1
ATOM 673 N N . ASN A 1 87 ? 16.099 4.265 0.187 1.00 74.62 87 ASN A N 1
ATOM 674 C CA . ASN A 1 87 ? 15.497 5.065 1.250 1.00 74.62 87 ASN A CA 1
ATOM 675 C C . ASN A 1 87 ? 15.064 6.468 0.798 1.00 74.62 87 ASN A C 1
ATOM 677 O O . ASN A 1 87 ? 14.213 7.070 1.460 1.00 74.62 87 ASN A O 1
ATOM 681 N N . MET A 1 88 ? 15.591 6.968 -0.326 1.00 79.75 88 MET A N 1
ATOM 682 C CA . MET A 1 88 ? 15.208 8.266 -0.896 1.00 79.75 88 MET A CA 1
ATOM 683 C C . MET A 1 88 ? 13.816 8.267 -1.540 1.00 79.75 88 MET A C 1
ATOM 685 O O . MET A 1 88 ? 13.174 9.318 -1.596 1.00 79.75 88 MET A O 1
ATOM 689 N N . HIS A 1 89 ? 13.331 7.112 -2.001 1.00 81.88 89 HIS A N 1
ATOM 690 C CA . HIS A 1 89 ? 12.059 6.999 -2.709 1.00 81.88 89 HIS A CA 1
ATOM 691 C C . HIS A 1 89 ? 11.127 6.004 -2.012 1.00 81.88 89 HIS A C 1
ATOM 693 O O . HIS A 1 89 ? 11.538 4.989 -1.471 1.00 81.88 89 HIS A O 1
ATOM 699 N N . ASP A 1 90 ? 9.834 6.296 -2.013 1.00 80.44 90 ASP A N 1
ATOM 700 C CA . ASP A 1 90 ? 8.799 5.345 -1.613 1.00 80.44 90 ASP A CA 1
ATOM 701 C C . ASP A 1 90 ? 8.608 4.255 -2.686 1.00 80.44 90 ASP A C 1
ATOM 703 O O . ASP A 1 90 ? 8.944 4.464 -3.853 1.00 80.44 90 ASP A O 1
ATOM 707 N N . CYS A 1 91 ? 7.968 3.139 -2.333 1.00 81.25 91 CYS A N 1
ATOM 708 C CA . CYS A 1 91 ? 7.665 2.006 -3.208 1.00 81.25 91 CYS A CA 1
ATOM 709 C C . CYS A 1 91 ? 6.898 2.407 -4.489 1.00 81.25 91 CYS A C 1
ATOM 711 O O . CYS A 1 91 ? 6.901 1.694 -5.488 1.00 81.25 91 CYS A O 1
ATOM 713 N N . PHE A 1 92 ? 6.251 3.575 -4.508 1.00 84.25 92 PHE A N 1
ATOM 714 C CA . PHE A 1 92 ? 5.562 4.125 -5.680 1.00 84.25 92 PHE A CA 1
ATOM 715 C C . PHE A 1 92 ? 6.435 5.008 -6.602 1.00 84.25 92 PHE A C 1
ATOM 717 O O . PHE A 1 92 ? 5.933 5.472 -7.637 1.00 84.25 92 PHE A O 1
ATOM 724 N N . GLY A 1 93 ? 7.696 5.262 -6.232 1.00 81.44 93 GLY A N 1
ATOM 725 C CA . GLY A 1 93 ? 8.618 6.188 -6.906 1.00 81.44 93 GLY A CA 1
ATOM 726 C C . GLY A 1 93 ? 8.455 7.653 -6.481 1.00 81.44 93 GLY A C 1
ATOM 727 O O . GLY A 1 93 ? 8.737 8.562 -7.256 1.00 81.44 93 GLY A O 1
ATOM 728 N N . ARG A 1 94 ? 7.913 7.913 -5.282 1.00 81.31 94 ARG A N 1
ATOM 729 C CA . ARG A 1 94 ? 7.743 9.280 -4.749 1.00 81.31 94 ARG A CA 1
ATOM 730 C C . ARG A 1 94 ? 8.956 9.655 -3.911 1.00 81.31 94 ARG A C 1
ATOM 732 O O . ARG A 1 94 ? 9.364 8.854 -3.081 1.00 81.31 94 ARG A O 1
ATOM 739 N N . GLU A 1 95 ? 9.475 10.866 -4.070 1.00 82.38 95 GLU A N 1
ATOM 740 C CA . GLU A 1 95 ? 10.572 11.362 -3.236 1.00 82.38 95 GLU A CA 1
ATOM 741 C C . GLU A 1 95 ? 10.125 11.510 -1.773 1.00 82.38 95 GLU A C 1
ATOM 743 O O . GLU A 1 95 ? 9.068 12.084 -1.479 1.00 82.38 95 GLU A O 1
ATOM 748 N N . ARG A 1 96 ? 10.927 10.970 -0.852 1.00 81.62 96 ARG A N 1
ATOM 749 C CA . ARG A 1 96 ? 10.752 11.164 0.588 1.00 81.62 96 ARG A CA 1
ATOM 750 C C . ARG A 1 96 ? 11.352 12.503 1.008 1.00 81.62 96 ARG A C 1
ATOM 752 O O . ARG A 1 96 ? 12.384 12.926 0.500 1.00 81.62 96 ARG A O 1
ATOM 759 N N . SER A 1 97 ? 10.725 13.169 1.972 1.00 77.88 97 SER A N 1
ATOM 760 C CA . SER A 1 97 ? 11.222 14.450 2.493 1.00 77.88 97 SER A CA 1
ATOM 761 C C . SER A 1 97 ? 12.281 14.242 3.582 1.00 77.88 97 SER A C 1
ATOM 763 O O . SER A 1 97 ? 12.344 13.187 4.202 1.00 77.88 97 SER A O 1
ATOM 765 N N . GLY A 1 98 ? 13.132 15.239 3.837 1.00 74.62 98 GLY A N 1
ATOM 766 C CA . GLY A 1 98 ? 14.118 15.186 4.935 1.00 74.62 98 GLY A CA 1
ATOM 767 C C . GLY A 1 98 ? 13.570 15.627 6.291 1.00 74.62 98 GLY A C 1
ATOM 768 O O . GLY A 1 98 ? 14.236 15.482 7.311 1.00 74.62 98 GLY A O 1
ATOM 769 N N . VAL A 1 99 ? 12.360 16.181 6.306 1.00 73.94 99 VAL A N 1
ATOM 770 C CA . VAL A 1 99 ? 11.687 16.682 7.504 1.00 73.94 99 VAL A CA 1
ATOM 771 C C . VAL A 1 99 ? 10.515 15.752 7.804 1.00 73.94 99 VAL A C 1
ATOM 773 O O . VAL A 1 99 ? 9.723 15.456 6.912 1.00 73.94 99 VAL A O 1
ATOM 776 N N . GLU A 1 100 ? 10.419 15.260 9.043 1.00 66.06 100 GLU A N 1
ATOM 777 C CA . GLU A 1 100 ? 9.247 14.498 9.489 1.00 66.06 100 GLU A CA 1
ATOM 778 C C . GLU A 1 100 ? 8.064 15.469 9.607 1.00 66.06 100 GLU A C 1
ATOM 780 O O . GLU A 1 100 ? 8.101 16.405 10.404 1.00 66.06 100 GLU A O 1
ATOM 785 N N . ASP A 1 101 ? 7.028 15.273 8.789 1.00 67.38 101 ASP A N 1
ATOM 786 C CA . ASP A 1 101 ? 5.781 16.021 8.923 1.00 67.38 101 ASP A CA 1
ATOM 787 C C . ASP A 1 101 ? 5.086 15.632 10.240 1.00 67.38 101 ASP A C 1
ATOM 789 O O . ASP A 1 101 ? 4.840 14.453 10.509 1.00 67.38 101 ASP A O 1
ATOM 793 N N . GLU A 1 102 ? 4.699 16.631 11.034 1.00 65.00 102 GLU A N 1
ATOM 794 C CA . GLU A 1 102 ? 3.975 16.460 12.307 1.00 65.00 102 GLU A CA 1
ATOM 795 C C . GLU A 1 102 ? 2.651 15.688 12.132 1.00 65.00 102 GLU A C 1
ATOM 797 O O . GLU A 1 102 ? 2.242 14.905 12.993 1.00 65.00 102 GLU A O 1
ATOM 802 N N . ASP A 1 103 ? 1.994 15.864 10.982 1.00 61.78 103 ASP A N 1
ATOM 803 C CA . ASP A 1 103 ? 0.752 15.171 10.625 1.00 61.78 103 ASP A CA 1
ATOM 804 C C . ASP A 1 103 ? 0.982 13.732 10.122 1.00 61.78 103 ASP A C 1
ATOM 806 O O . ASP A 1 103 ? 0.011 12.992 9.939 1.00 61.78 103 ASP A O 1
ATOM 810 N N . ARG A 1 104 ? 2.248 13.325 9.926 1.00 64.62 104 ARG A N 1
ATOM 811 C CA . ARG A 1 104 ? 2.671 12.020 9.381 1.00 64.62 104 ARG A CA 1
ATOM 812 C C . ARG A 1 104 ? 1.953 11.642 8.077 1.00 64.62 104 ARG A C 1
ATOM 814 O O . ARG A 1 104 ? 1.641 10.477 7.869 1.00 64.62 104 ARG A O 1
ATOM 821 N N . ASP A 1 105 ? 1.654 12.632 7.239 1.00 65.69 105 ASP A N 1
ATOM 822 C CA . ASP A 1 105 ? 1.020 12.470 5.924 1.00 65.69 105 ASP A CA 1
ATOM 823 C C . ASP A 1 105 ? 2.101 12.535 4.830 1.00 65.69 105 ASP A C 1
ATOM 825 O O . ASP A 1 105 ? 3.089 13.248 4.988 1.00 65.69 105 ASP A O 1
ATOM 829 N N . GLY A 1 106 ? 1.928 11.834 3.704 1.00 69.38 106 GLY A N 1
ATOM 830 C CA . GLY A 1 106 ? 2.795 11.997 2.527 1.00 69.38 106 GLY A CA 1
ATOM 831 C C . GLY A 1 106 ? 3.540 10.740 2.066 1.00 69.38 106 GLY A C 1
ATOM 832 O O . GLY A 1 106 ? 2.923 9.712 1.811 1.00 69.38 106 GLY A O 1
ATOM 833 N N . ALA A 1 107 ? 4.838 10.876 1.777 1.00 70.81 107 ALA A N 1
ATOM 834 C CA . ALA A 1 107 ? 5.733 9.780 1.360 1.00 70.81 107 ALA A CA 1
ATOM 835 C C . ALA A 1 107 ? 6.773 9.425 2.441 1.00 70.81 107 ALA A C 1
ATOM 837 O O . ALA A 1 107 ? 7.618 8.555 2.232 1.00 70.81 107 ALA A O 1
ATOM 838 N N . GLY A 1 108 ? 6.700 10.095 3.598 1.00 73.12 108 GLY A N 1
ATOM 839 C CA . GLY A 1 108 ? 7.553 9.833 4.750 1.00 73.12 108 GLY A CA 1
ATOM 840 C C . GLY A 1 108 ? 8.891 10.567 4.715 1.00 73.12 108 GLY A C 1
ATOM 841 O O . GLY A 1 108 ? 9.160 11.394 3.839 1.00 73.12 108 GLY A O 1
ATOM 842 N N . CYS A 1 109 ? 9.716 10.262 5.719 1.00 75.81 109 CYS A N 1
ATOM 843 C CA . CYS A 1 109 ? 11.032 10.853 5.911 1.00 75.81 109 CYS A CA 1
ATOM 844 C C . CYS A 1 109 ? 12.133 9.864 5.507 1.00 75.81 109 CYS A C 1
ATOM 846 O O . CYS A 1 109 ? 12.117 8.730 5.979 1.00 75.81 109 CYS A O 1
ATOM 848 N N . PHE A 1 110 ? 13.105 10.269 4.681 1.00 79.50 110 PHE A N 1
ATOM 849 C CA . PHE A 1 110 ? 14.210 9.369 4.299 1.00 79.50 110 PHE A CA 1
ATOM 850 C C . PHE A 1 110 ? 15.205 9.114 5.441 1.00 79.50 110 PHE A C 1
ATOM 852 O O . PHE A 1 110 ? 15.928 8.124 5.415 1.00 79.50 110 PHE A O 1
ATOM 859 N N . LEU A 1 111 ? 15.247 9.985 6.459 1.00 80.25 111 LEU A N 1
ATOM 860 C CA . LEU A 1 111 ? 16.142 9.833 7.615 1.00 80.25 111 LEU A CA 1
ATOM 861 C C . LEU A 1 111 ? 15.674 8.751 8.595 1.00 80.25 111 LEU A C 1
ATOM 863 O O . LEU A 1 111 ? 16.447 8.325 9.452 1.00 80.25 111 LEU A O 1
ATOM 867 N N . LYS A 1 112 ? 14.402 8.345 8.526 1.00 76.94 112 LYS A N 1
ATOM 868 C CA . LYS A 1 112 ? 13.799 7.448 9.508 1.00 76.94 112 LYS A CA 1
ATOM 869 C C . LYS A 1 112 ? 12.807 6.503 8.856 1.00 76.94 112 LYS A C 1
ATOM 871 O O . LYS A 1 112 ? 11.742 6.903 8.392 1.00 76.94 112 LYS A O 1
ATOM 876 N N . GLU A 1 113 ? 13.127 5.220 8.930 1.00 73.69 113 GLU A N 1
ATOM 877 C CA . GLU A 1 113 ? 12.244 4.159 8.471 1.00 73.69 113 GLU A CA 1
ATOM 878 C C . GLU A 1 113 ? 11.091 3.952 9.460 1.00 73.69 113 GLU A C 1
ATOM 880 O O . GLU A 1 113 ? 11.274 3.501 10.593 1.00 73.69 113 GLU A O 1
ATOM 885 N N . ASN A 1 114 ? 9.873 4.266 9.021 1.00 76.19 114 ASN A N 1
ATOM 886 C CA . ASN A 1 114 ? 8.654 4.053 9.791 1.00 76.19 114 ASN A CA 1
ATOM 887 C C . ASN A 1 114 ? 7.823 2.936 9.146 1.00 76.19 114 ASN A C 1
ATOM 889 O O . ASN A 1 114 ? 7.305 3.103 8.049 1.00 76.19 114 ASN A O 1
ATOM 893 N N . ARG A 1 115 ? 7.639 1.815 9.858 1.00 76.50 115 ARG A N 1
ATOM 894 C CA . ARG A 1 115 ? 6.765 0.694 9.433 1.00 76.50 115 ARG A CA 1
ATOM 895 C C . ARG A 1 115 ? 5.394 0.680 10.124 1.00 76.50 115 ARG A C 1
ATOM 897 O O . ARG A 1 115 ? 4.662 -0.309 10.094 1.00 76.50 115 ARG A O 1
ATOM 904 N N . THR A 1 116 ? 5.076 1.765 10.834 1.00 79.38 116 THR A N 1
ATOM 905 C CA . THR A 1 116 ? 3.842 1.893 11.617 1.00 79.38 116 THR A CA 1
ATOM 906 C C . THR A 1 116 ? 2.865 2.836 10.929 1.00 79.38 116 THR A C 1
ATOM 908 O O . THR A 1 116 ? 3.147 4.022 10.785 1.00 79.38 116 THR A O 1
ATOM 911 N N . LEU A 1 117 ? 1.689 2.321 10.590 1.00 79.56 117 LEU A N 1
ATOM 912 C CA . LEU A 1 117 ? 0.577 3.055 10.001 1.00 79.56 117 LEU A CA 1
ATOM 913 C C . LEU A 1 117 ? -0.409 3.523 11.073 1.00 79.56 117 LEU A C 1
ATOM 915 O O . LEU A 1 117 ? -0.793 2.762 11.965 1.00 79.56 117 LEU A O 1
ATOM 919 N N . TRP A 1 118 ? -0.869 4.769 10.950 1.00 78.12 118 TRP A N 1
ATOM 920 C CA . TRP A 1 118 ? -1.917 5.336 11.798 1.00 78.12 118 TRP A CA 1
ATOM 921 C C . TRP A 1 118 ? -3.240 5.401 11.041 1.00 78.12 118 TRP A C 1
ATOM 923 O O . TRP A 1 118 ? -3.432 6.225 10.152 1.00 78.12 118 TRP A O 1
ATOM 933 N N . VAL A 1 119 ? -4.186 4.552 11.433 1.00 76.62 119 VAL A N 1
ATOM 934 C CA . VAL A 1 119 ? -5.514 4.471 10.824 1.00 76.62 119 VAL A CA 1
ATOM 935 C C . VAL A 1 119 ? -6.532 5.121 11.750 1.00 76.62 119 VAL A C 1
ATOM 937 O O . VAL A 1 119 ? -6.810 4.650 12.853 1.00 76.62 119 VAL A O 1
ATOM 940 N N . GLY A 1 120 ? -7.106 6.232 11.305 1.00 75.75 120 GLY A N 1
ATOM 941 C CA . GLY A 1 120 ? -8.254 6.840 11.966 1.00 75.75 120 GLY A CA 1
ATOM 942 C C . GLY A 1 120 ? -9.574 6.429 11.309 1.00 75.75 120 GLY A C 1
ATOM 943 O O . GLY A 1 120 ? -9.599 5.967 10.172 1.00 75.75 120 GLY A O 1
ATOM 944 N N . GLY A 1 121 ? -10.691 6.678 11.998 1.00 71.69 121 GLY A N 1
ATOM 945 C CA . GLY A 1 121 ? -12.022 6.652 11.375 1.00 71.69 121 GLY A CA 1
ATOM 946 C C . GLY A 1 121 ? -12.623 5.254 11.358 1.00 71.69 121 GLY A C 1
ATOM 947 O O . GLY A 1 121 ? -13.666 5.025 10.754 1.00 71.69 121 GLY A O 1
ATOM 948 N N . VAL A 1 122 ? -11.968 4.333 12.063 1.00 70.75 122 VAL A N 1
ATOM 949 C CA . VAL A 1 122 ? -12.520 3.038 12.417 1.00 70.75 122 VAL A CA 1
ATOM 950 C C . VAL A 1 122 ? -13.638 3.293 13.431 1.00 70.75 122 VAL A C 1
ATOM 952 O O . VAL A 1 122 ? -13.362 3.872 14.483 1.00 70.75 122 VAL A O 1
ATOM 955 N N . PRO A 1 123 ? -14.893 2.910 13.148 1.00 69.25 123 PRO A N 1
ATOM 956 C CA . PRO A 1 123 ? -15.942 2.961 14.154 1.00 69.25 123 PRO A CA 1
ATOM 957 C C . PRO A 1 123 ? -15.593 1.950 15.251 1.00 69.25 123 PRO A C 1
ATOM 959 O O . PRO A 1 123 ? -15.632 0.738 15.031 1.00 69.25 123 PRO A O 1
ATOM 962 N N . VAL A 1 124 ? -15.180 2.455 16.413 1.00 68.19 124 VAL A N 1
ATOM 963 C CA . VAL A 1 124 ? -14.797 1.625 17.557 1.00 68.19 124 VAL A CA 1
ATOM 964 C C . VAL A 1 124 ? -16.030 1.433 18.429 1.00 68.19 124 VAL A C 1
ATOM 966 O O . VAL A 1 124 ? -16.380 2.308 19.213 1.00 68.19 124 VAL A O 1
ATOM 969 N N . PHE A 1 125 ? -16.706 0.301 18.247 1.00 68.25 125 PHE A N 1
ATOM 970 C CA . PHE A 1 125 ? -17.729 -0.168 19.188 1.00 68.25 125 PHE A CA 1
ATOM 971 C C . PHE A 1 125 ? -17.101 -1.068 20.255 1.00 68.25 125 PHE A C 1
ATOM 973 O O . PHE A 1 125 ? -17.394 -0.931 21.434 1.00 68.25 125 PHE A O 1
ATOM 980 N N . ASP A 1 126 ? -16.192 -1.942 19.824 1.00 79.00 126 ASP A N 1
ATOM 981 C CA . ASP A 1 126 ? -15.457 -2.888 20.656 1.00 79.00 126 ASP A CA 1
ATOM 982 C C . ASP A 1 126 ? -14.020 -3.042 20.120 1.00 79.00 126 ASP A C 1
ATOM 984 O O . ASP A 1 126 ? -13.783 -2.937 18.908 1.00 79.00 126 ASP A O 1
ATOM 988 N N . GLU A 1 127 ? -13.059 -3.265 21.021 1.00 76.50 127 GLU A N 1
ATOM 989 C CA . GLU A 1 127 ? -11.632 -3.354 20.690 1.00 76.50 127 GLU A CA 1
ATOM 990 C C . GLU A 1 127 ? -11.340 -4.571 19.805 1.00 76.50 127 GLU A C 1
ATOM 992 O O . GLU A 1 127 ? -10.643 -4.453 18.789 1.00 76.50 127 GLU A O 1
ATOM 997 N N . ALA A 1 128 ? -11.916 -5.729 20.145 1.00 80.50 128 ALA A N 1
ATOM 998 C CA . ALA A 1 128 ? -11.711 -6.960 19.391 1.00 80.50 128 ALA A CA 1
ATOM 999 C C . ALA A 1 128 ? -12.306 -6.838 17.983 1.00 80.50 128 ALA A C 1
ATOM 1001 O O . ALA A 1 128 ? -11.636 -7.133 16.990 1.00 80.50 128 ALA A O 1
ATOM 1002 N N . SER A 1 129 ? -13.522 -6.297 17.886 1.00 80.69 129 SER A N 1
ATOM 1003 C CA . SER A 1 129 ? -14.202 -6.054 16.608 1.00 80.69 129 SER A CA 1
ATOM 1004 C C . SER A 1 129 ? -13.444 -5.078 15.699 1.00 80.69 129 SER A C 1
ATOM 1006 O O . SER A 1 129 ? -13.350 -5.286 14.487 1.00 80.69 129 SER A O 1
ATOM 1008 N N . ALA A 1 130 ? -12.885 -4.003 16.261 1.00 79.62 130 ALA A N 1
ATOM 1009 C CA . ALA A 1 130 ? -12.095 -3.037 15.504 1.00 79.62 130 ALA A CA 1
ATOM 1010 C C . ALA A 1 130 ? -10.778 -3.649 15.001 1.00 79.62 130 ALA A C 1
ATOM 1012 O O . ALA A 1 130 ? -10.428 -3.485 13.831 1.00 79.62 130 ALA A O 1
ATOM 1013 N N . ARG A 1 131 ? -10.075 -4.405 15.852 1.00 81.88 131 ARG A N 1
ATOM 1014 C CA . ARG A 1 131 ? -8.845 -5.115 15.477 1.00 81.88 131 ARG A CA 1
ATOM 1015 C C . ARG A 1 131 ? -9.087 -6.133 14.366 1.00 81.88 131 ARG A C 1
ATOM 1017 O O . ARG A 1 131 ? -8.282 -6.210 13.439 1.00 81.88 131 ARG A O 1
ATOM 1024 N N . GLU A 1 132 ? -10.188 -6.872 14.439 1.00 83.44 132 GLU A N 1
ATOM 1025 C CA . GLU A 1 132 ? -10.550 -7.864 13.429 1.00 83.44 132 GLU A CA 1
ATOM 1026 C C . GLU A 1 132 ? -10.845 -7.212 12.075 1.00 83.44 132 GLU A C 1
ATOM 1028 O O . GLU A 1 132 ? -10.247 -7.576 11.064 1.00 83.44 132 GLU A O 1
ATOM 1033 N N . ARG A 1 133 ? -11.662 -6.150 12.053 1.00 81.75 133 ARG A N 1
ATOM 1034 C CA . ARG A 1 133 ? -11.940 -5.385 10.825 1.00 81.75 133 ARG A CA 1
ATOM 1035 C C . ARG A 1 133 ? -10.670 -4.857 10.175 1.00 81.75 133 ARG A C 1
ATOM 1037 O O . ARG A 1 133 ? -10.552 -4.855 8.951 1.00 81.75 133 ARG A O 1
ATOM 1044 N N . VAL A 1 134 ? -9.730 -4.376 10.978 1.00 82.62 134 VAL A N 1
ATOM 1045 C CA . VAL A 1 134 ? -8.476 -3.840 10.458 1.00 82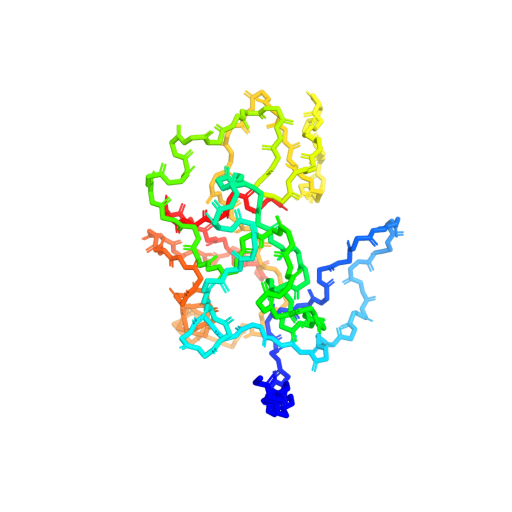.62 134 VAL A CA 1
ATOM 1046 C C . VAL A 1 134 ? -7.599 -4.960 9.899 1.00 82.62 134 VAL A C 1
ATOM 1048 O O . VAL A 1 134 ? -7.071 -4.817 8.801 1.00 82.62 134 VAL A O 1
ATOM 1051 N N . ARG A 1 135 ? -7.519 -6.113 10.567 1.00 83.12 135 ARG A N 1
ATOM 1052 C CA . ARG A 1 135 ? -6.796 -7.285 10.050 1.00 83.12 135 ARG A CA 1
ATOM 1053 C C . ARG A 1 135 ? -7.377 -7.825 8.755 1.00 83.12 135 ARG A C 1
ATOM 1055 O O . ARG A 1 135 ? -6.615 -8.078 7.834 1.00 83.12 135 ARG A O 1
ATOM 1062 N N . GLN A 1 136 ? -8.696 -7.928 8.645 1.00 83.19 136 GLN A N 1
ATOM 1063 C CA . GLN A 1 136 ? -9.347 -8.359 7.405 1.00 83.19 136 GLN A CA 1
ATOM 1064 C C . GLN A 1 136 ? -9.057 -7.402 6.244 1.00 83.19 136 GLN A C 1
ATOM 1066 O O . GLN A 1 136 ? -8.883 -7.825 5.107 1.00 83.19 136 GLN A O 1
ATOM 1071 N N . ASN A 1 137 ? -8.972 -6.098 6.523 1.00 80.25 137 ASN A N 1
ATOM 1072 C CA . ASN A 1 137 ? -8.736 -5.100 5.485 1.00 80.25 137 ASN A CA 1
ATOM 1073 C C . ASN A 1 137 ? -7.258 -4.927 5.113 1.00 80.25 137 ASN A C 1
ATOM 1075 O O . ASN A 1 137 ? -6.990 -4.639 3.951 1.00 80.25 137 ASN A O 1
ATOM 1079 N N . PHE A 1 138 ? -6.320 -5.050 6.051 1.00 80.94 138 PHE A N 1
ATOM 1080 C CA . PHE A 1 138 ? -4.890 -4.834 5.792 1.00 80.94 138 PHE A CA 1
ATOM 1081 C C . PHE A 1 138 ? -4.098 -6.135 5.624 1.00 80.94 138 PHE A C 1
ATOM 1083 O O . PHE A 1 138 ? -3.030 -6.105 5.031 1.00 80.94 138 PHE A O 1
ATOM 1090 N N . GLY A 1 139 ? -4.628 -7.272 6.075 1.00 80.81 139 GLY A N 1
ATOM 1091 C CA . GLY A 1 139 ? -3.976 -8.580 5.974 1.00 80.81 139 GLY A CA 1
ATOM 1092 C C . GLY A 1 139 ? -3.635 -9.008 4.542 1.00 80.81 139 GLY A C 1
ATOM 1093 O O . GLY A 1 139 ? -2.521 -9.474 4.331 1.00 80.81 139 GLY A O 1
ATOM 1094 N N . PRO A 1 140 ? -4.512 -8.795 3.539 1.00 80.25 140 PRO A N 1
ATOM 1095 C CA . PRO A 1 140 ? -4.176 -9.107 2.147 1.00 80.25 140 PRO A CA 1
ATOM 1096 C C . PRO A 1 140 ? -3.053 -8.234 1.566 1.00 80.25 140 PRO A C 1
ATOM 1098 O O . PRO A 1 140 ? -2.418 -8.616 0.593 1.00 80.25 140 PRO A O 1
ATOM 1101 N N . LEU A 1 141 ? -2.813 -7.045 2.132 1.00 77.94 141 LEU A N 1
ATOM 1102 C CA . LEU A 1 141 ? -1.820 -6.091 1.626 1.00 77.94 141 LEU A CA 1
ATOM 1103 C C . LEU A 1 141 ? -0.427 -6.296 2.228 1.00 77.94 141 LEU A C 1
ATOM 1105 O O . LEU A 1 141 ? 0.515 -5.639 1.792 1.00 77.94 141 LEU A O 1
ATOM 1109 N N . GLY A 1 142 ? -0.300 -7.130 3.258 1.00 78.62 142 GLY A N 1
ATOM 1110 C CA . GLY A 1 142 ? 0.960 -7.295 3.960 1.00 78.62 142 GLY A CA 1
ATOM 1111 C C . GLY A 1 142 ? 0.828 -7.994 5.304 1.00 78.62 142 GLY A C 1
ATOM 1112 O O . GLY A 1 142 ? -0.254 -8.123 5.888 1.00 78.62 142 GLY A O 1
ATOM 1113 N N . ARG A 1 143 ? 1.967 -8.439 5.833 1.00 79.94 143 ARG A N 1
ATOM 1114 C CA . ARG A 1 143 ? 2.016 -9.135 7.118 1.00 79.94 143 ARG A CA 1
ATOM 1115 C C . ARG A 1 143 ? 1.937 -8.133 8.262 1.00 79.94 143 ARG A C 1
ATOM 1117 O O . ARG A 1 143 ? 2.825 -7.308 8.456 1.00 79.94 143 ARG A O 1
ATOM 1124 N N . ILE A 1 144 ? 0.909 -8.259 9.092 1.00 83.12 144 ILE A N 1
ATOM 1125 C CA . ILE A 1 144 ? 0.717 -7.403 10.267 1.00 83.12 144 ILE A CA 1
ATOM 1126 C C . ILE A 1 144 ? 1.406 -8.036 11.488 1.00 83.12 144 ILE A C 1
ATOM 1128 O O . ILE A 1 144 ? 1.025 -9.129 11.908 1.00 83.12 144 ILE A O 1
ATOM 1132 N N . SER A 1 145 ? 2.368 -7.341 12.106 1.00 84.44 145 SER A N 1
ATOM 1133 C CA . SER A 1 145 ? 2.976 -7.759 13.385 1.00 84.44 145 SER A CA 1
ATOM 1134 C C . SER A 1 145 ? 2.058 -7.474 14.565 1.00 84.44 145 SER A C 1
ATOM 1136 O O . SER A 1 145 ? 1.749 -8.364 15.358 1.00 84.44 145 SER A O 1
ATOM 1138 N N . SER A 1 146 ? 1.615 -6.222 14.701 1.00 80.62 146 SER A N 1
ATOM 1139 C CA . SER A 1 146 ? 0.825 -5.799 15.854 1.00 80.62 146 SER A CA 1
ATOM 1140 C C . SER A 1 146 ? -0.232 -4.773 15.473 1.00 80.62 146 SER A C 1
ATOM 1142 O O . SER A 1 146 ? -0.050 -3.963 14.567 1.00 80.62 146 SER A O 1
ATOM 1144 N N . VAL A 1 147 ? -1.356 -4.838 16.183 1.00 83.44 147 VAL A N 1
ATOM 1145 C CA . VAL A 1 147 ? -2.473 -3.899 16.075 1.00 83.44 147 VAL A CA 1
ATOM 1146 C C . VAL A 1 147 ? -2.735 -3.368 17.473 1.00 83.44 147 VAL A C 1
ATOM 1148 O O . VAL A 1 147 ? -2.974 -4.167 18.378 1.00 83.44 147 VAL A O 1
ATOM 1151 N N . ARG A 1 148 ? -2.674 -2.049 17.660 1.00 82.44 148 ARG A N 1
ATOM 1152 C CA . ARG A 1 148 ? -2.987 -1.396 18.937 1.00 82.44 148 ARG A CA 1
ATOM 1153 C C . ARG A 1 148 ? -4.053 -0.335 18.736 1.00 82.44 148 ARG A C 1
ATOM 1155 O O . ARG A 1 148 ? -4.046 0.384 17.740 1.00 82.44 148 ARG A O 1
ATOM 1162 N N . LEU A 1 149 ? -4.953 -0.212 19.702 1.00 79.50 149 LEU A N 1
ATOM 1163 C CA . LEU A 1 149 ? -5.948 0.851 19.724 1.00 79.50 149 LEU A CA 1
ATOM 1164 C C . LEU A 1 149 ? -5.520 1.947 20.697 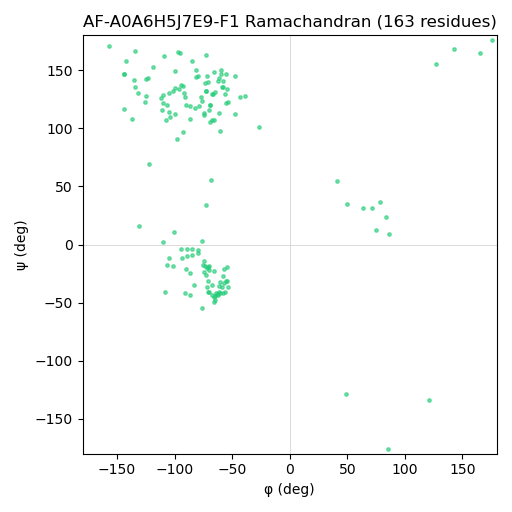1.00 79.50 149 LEU A C 1
ATOM 1166 O O . LEU A 1 149 ? -5.130 1.680 21.829 1.00 79.50 149 LEU A O 1
ATOM 1170 N N . VAL A 1 150 ? -5.586 3.198 20.245 1.00 76.75 150 VAL A N 1
ATOM 1171 C CA . VAL A 1 150 ? -5.201 4.381 21.018 1.00 76.75 150 VAL A CA 1
ATOM 1172 C C . VAL A 1 150 ? -6.243 5.474 20.808 1.00 76.75 150 VAL A C 1
ATOM 1174 O O . VAL A 1 150 ? -6.286 6.081 19.742 1.00 76.75 150 VAL A O 1
ATOM 1177 N N . LYS A 1 151 ? -7.064 5.756 21.831 1.00 65.50 151 LYS A N 1
ATOM 1178 C CA . LYS A 1 151 ? -7.967 6.928 21.912 1.00 65.50 151 LYS A CA 1
ATOM 1179 C C . LYS A 1 151 ? -8.685 7.255 20.581 1.00 65.50 151 LYS A C 1
ATOM 1181 O O . LYS A 1 151 ? -8.566 8.364 20.063 1.00 65.50 151 LYS A O 1
ATOM 1186 N N . SER A 1 152 ? -9.385 6.268 20.014 1.00 64.69 152 SER A N 1
ATOM 1187 C CA . SER A 1 152 ? -10.140 6.356 18.742 1.00 64.69 152 SER A CA 1
ATOM 1188 C C . SER A 1 152 ? -9.315 6.350 17.443 1.00 64.69 152 SER A C 1
ATOM 1190 O O . SER A 1 152 ? -9.848 6.608 16.361 1.00 64.69 152 SER A O 1
ATOM 1192 N N . LYS A 1 153 ? -8.025 6.020 17.523 1.00 66.69 153 LYS A N 1
ATOM 1193 C CA . LYS A 1 153 ? -7.157 5.682 16.387 1.00 66.69 153 LYS A CA 1
ATOM 1194 C C . LYS A 1 153 ? -6.648 4.251 16.545 1.00 66.69 153 LYS A C 1
ATOM 1196 O O . LYS A 1 153 ? -6.506 3.758 17.661 1.00 66.69 153 LYS A O 1
ATOM 1201 N N . VAL A 1 154 ? -6.350 3.595 15.433 1.00 70.31 154 VAL A N 1
ATOM 1202 C CA . VAL A 1 154 ? -5.707 2.280 15.409 1.00 70.31 154 VAL A CA 1
ATOM 1203 C C . VAL A 1 154 ? -4.305 2.457 14.848 1.00 70.31 154 VAL A C 1
ATOM 1205 O O . VAL A 1 154 ? -4.140 3.030 13.775 1.00 70.31 154 VAL A O 1
ATOM 1208 N N . SER A 1 155 ? -3.292 1.992 15.571 1.00 72.81 155 SER A N 1
ATOM 1209 C CA . SER A 1 155 ? -1.931 1.886 15.058 1.00 72.81 155 SER A CA 1
ATOM 1210 C C . SER A 1 155 ? -1.643 0.450 14.632 1.00 72.81 155 SER A C 1
ATOM 1212 O O . SER A 1 155 ? -1.987 -0.514 15.323 1.00 72.81 155 SER A O 1
ATOM 1214 N N . LEU A 1 156 ? -1.036 0.314 13.458 1.00 73.69 156 LEU A N 1
ATOM 1215 C CA . LEU A 1 156 ? -0.721 -0.960 12.824 1.00 73.69 156 LEU A CA 1
ATOM 1216 C C . LEU A 1 156 ? 0.760 -1.010 12.517 1.00 73.69 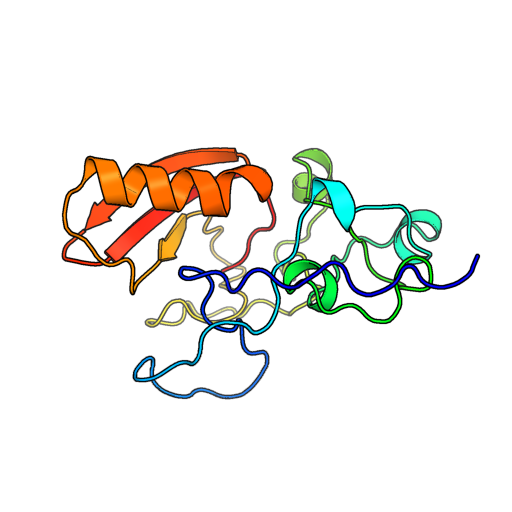156 LEU A C 1
ATOM 1218 O O . LEU A 1 156 ? 1.277 -0.106 11.873 1.00 73.69 156 LEU A O 1
ATOM 1222 N N . LEU A 1 157 ? 1.429 -2.072 12.948 1.00 72.88 157 LEU A N 1
ATOM 1223 C CA . LEU A 1 157 ? 2.801 -2.354 12.553 1.00 72.88 157 LEU A CA 1
ATOM 1224 C C . LEU A 1 157 ? 2.777 -3.400 11.440 1.00 72.88 157 LEU A C 1
ATOM 1226 O O . LEU A 1 157 ? 2.402 -4.549 11.694 1.00 72.88 157 LEU A O 1
ATOM 1230 N N . MET A 1 158 ? 3.169 -3.000 10.234 1.00 67.38 158 MET A N 1
ATOM 1231 C CA . MET A 1 158 ? 3.338 -3.898 9.090 1.00 67.38 158 MET A CA 1
ATOM 1232 C C . MET A 1 158 ? 4.799 -4.366 9.073 1.00 67.38 158 MET A C 1
ATOM 1234 O O . MET A 1 158 ? 5.704 -3.553 9.242 1.00 67.38 158 MET A O 1
ATOM 1238 N N . LEU A 1 159 ? 5.039 -5.671 8.959 1.00 60.22 159 LEU A N 1
ATOM 1239 C CA . LEU A 1 159 ? 6.395 -6.220 8.809 1.00 60.22 159 LEU A CA 1
ATOM 1240 C C . LEU A 1 159 ? 6.818 -6.252 7.352 1.00 60.22 159 LEU A C 1
ATOM 1242 O O . LEU A 1 159 ? 7.949 -5.873 7.060 1.00 60.22 159 LEU A O 1
ATOM 1246 N N . ASP A 1 160 ? 5.878 -6.678 6.510 1.00 60.12 160 ASP A N 1
ATOM 1247 C CA . ASP A 1 160 ? 6.067 -6.985 5.101 1.00 60.12 160 ASP A CA 1
ATOM 1248 C C . ASP A 1 160 ? 4.947 -6.283 4.317 1.00 60.12 160 ASP A C 1
ATOM 1250 O O . ASP A 1 160 ? 3.775 -6.389 4.705 1.00 60.12 160 ASP A O 1
ATOM 1254 N N . GLY A 1 161 ? 5.303 -5.557 3.256 1.00 54.25 161 GLY A N 1
ATOM 1255 C CA . GLY A 1 161 ? 4.387 -4.781 2.417 1.00 54.25 161 GLY A CA 1
ATOM 1256 C C . GLY A 1 161 ? 4.840 -3.327 2.261 1.00 54.25 161 GLY A C 1
ATOM 1257 O O . GLY A 1 161 ? 5.541 -2.806 3.126 1.00 54.25 161 GLY A O 1
ATOM 1258 N N . CYS A 1 162 ? 4.409 -2.681 1.163 1.00 49.16 162 CYS A N 1
ATOM 1259 C CA . CYS A 1 162 ? 4.806 -1.319 0.767 1.00 49.16 162 CYS A CA 1
ATOM 1260 C C . CYS A 1 162 ? 4.917 -0.421 2.002 1.00 49.16 162 CYS A C 1
ATOM 1262 O O . CYS A 1 162 ? 3.955 -0.320 2.775 1.00 49.16 162 CYS A O 1
ATOM 1264 N N . LYS A 1 163 ? 6.057 0.259 2.152 1.00 52.31 163 LYS A N 1
ATOM 1265 C CA . LYS A 1 163 ? 6.312 1.291 3.166 1.00 52.31 163 LYS A CA 1
ATOM 1266 C C . LYS A 1 163 ? 5.459 2.538 2.887 1.00 52.31 163 LYS A C 1
ATOM 1268 O O . LYS A 1 163 ? 5.969 3.644 2.736 1.00 52.31 163 LYS A O 1
ATOM 1273 N N . ILE A 1 164 ? 4.141 2.359 2.796 1.00 46.88 164 ILE A N 1
ATOM 1274 C CA . ILE A 1 164 ? 3.177 3.438 2.651 1.00 46.88 164 ILE A CA 1
ATOM 1275 C C . ILE A 1 164 ? 3.230 4.187 3.974 1.00 46.88 164 ILE A C 1
ATOM 1277 O O . ILE A 1 164 ? 2.804 3.672 5.006 1.00 46.88 164 ILE A O 1
ATOM 1281 N N . SER A 1 165 ? 3.832 5.365 3.941 1.00 37.09 165 SER A N 1
ATOM 1282 C CA . SER A 1 165 ? 3.674 6.375 4.985 1.00 37.09 165 SER A CA 1
ATOM 1283 C C . SER A 1 165 ? 2.426 7.198 4.709 1.00 37.09 165 SER A C 1
ATOM 1285 O O . SER A 1 165 ? 2.050 7.345 3.520 1.00 37.09 165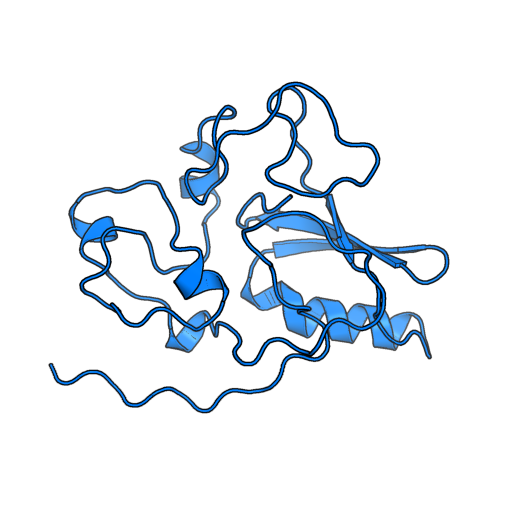 SER A O 1
#

Sequence (165 aa):
MPARPMVQQTPSTLICRFRYGPRKRWRGKDKAPSRCDPDVDAGATRGSEAGALEFCVFFARGACARGYSCHKLHFVPTPEDDAREDNMHDCFGRERSGVEDEDRDGAGCFLKENRTLWVGGVPVFDEASARERVRQNFGPLGRISSVRLVKSKVSLLMLDGCKIS